Protein AF-A0A5D2HXP6-F1 (afdb_monomer_lite)

Organism: Gossypium tomentosum (NCBI:txid34277)

pLDDT: mean 70.9, std 15.51, range [35.06, 96.38]

InterPro domains:
  IPR007265 Conserved oligomeric Golgi complex, subunit 3 [PTHR13302] (1-76)
  IPR048685 Conserved oligomeric Golgi complex subunit 3, C-terminal [PF20671] (2-78)

Secondary structure (DSSP, 8-state):
-HHHHIIIIIITTTTTTGGGTTTTHHHHHHHHHHHHHHHHHHHHHHIIIIIIT----HHHH-HHHHHHHHHHHHHHHHHHHHHHHHHHHHHHHHHHHHHHHHHHHHHHHHHHHHHHHHHTTTTTTS-------GGG-GGG-HHHHHHHHHHHTT-

Radius of gyration: 33.85 Å; chains: 1; bounding box: 87×41×80 Å

Foldseek 3Di:
DLVVCCCVVPNPPCVVPVPVCVVCVVVVVVVSVVVVVVVVVVVVCCCVPVPVPDDDDPVNVPVVVVVVVVVVVVVVVVVVVVVVVVVVVVVVCVVVVVVVVVVVVVVVVVVVVVVVVVVVVVPPPDDPPVVDDPCPDPCPDVVNVVVVVVVVVVD

Sequence (155 aa):
MVDILKVEVLGEQLSRKSESFAGLRPSLERILADIHERLTFRARTYIRDEIANYIPINEDLDYPEKLEHSADVVSETTELEKSLKATFEEFIMAVTKQVVDLMLSFVTKITVVKVALSFGTQNKKRDSVIAKALKEQTFATPEALAELVQKVSHF

Structure (mmCIF, N/CA/C/O backbone):
data_AF-A0A5D2HXP6-F1
#
_entry.id   AF-A0A5D2HXP6-F1
#
loop_
_atom_site.group_PDB
_atom_site.id
_atom_site.type_symbol
_atom_site.label_atom_id
_atom_site.label_alt_id
_atom_site.label_comp_id
_atom_site.label_asym_id
_atom_site.label_entity_id
_atom_site.label_seq_id
_atom_site.pdbx_PDB_ins_code
_atom_site.Cartn_x
_atom_site.Cartn_y
_atom_site.Cartn_z
_atom_site.occupancy
_atom_site.B_iso_or_equiv
_atom_site.auth_seq_id
_atom_site.auth_comp_id
_atom_site.auth_asym_id
_atom_site.auth_atom_id
_atom_site.pdbx_PDB_model_num
ATOM 1 N N . MET A 1 1 ? 9.430 -10.632 6.131 1.00 47.34 1 MET A N 1
ATOM 2 C CA . MET A 1 1 ? 8.843 -9.278 5.958 1.00 47.34 1 MET A CA 1
ATOM 3 C C . MET A 1 1 ? 7.363 -9.246 6.344 1.00 47.34 1 MET A C 1
ATOM 5 O O . MET A 1 1 ? 6.968 -8.388 7.116 1.00 47.34 1 MET A O 1
ATOM 9 N N . VAL A 1 2 ? 6.559 -10.215 5.896 1.00 48.88 2 VAL A N 1
ATOM 10 C CA . VAL A 1 2 ? 5.145 -10.386 6.302 1.00 48.88 2 VAL A CA 1
ATOM 11 C C . VAL A 1 2 ? 5.009 -10.690 7.796 1.00 48.88 2 VAL A C 1
ATOM 13 O O . VAL A 1 2 ? 4.121 -10.155 8.452 1.00 48.88 2 VAL A O 1
ATOM 16 N N . ASP A 1 3 ? 5.935 -11.474 8.351 1.00 51.75 3 ASP A N 1
ATOM 17 C CA . ASP A 1 3 ? 5.966 -11.769 9.787 1.00 51.75 3 ASP A CA 1
ATOM 18 C C . ASP A 1 3 ? 6.269 -10.535 10.639 1.00 51.75 3 ASP A C 1
ATOM 20 O O . ASP A 1 3 ? 5.755 -10.426 11.743 1.00 51.75 3 ASP A O 1
ATOM 24 N N . ILE A 1 4 ? 7.027 -9.571 10.108 1.00 63.97 4 ILE A N 1
ATOM 25 C CA . ILE A 1 4 ? 7.379 -8.331 10.815 1.00 63.97 4 ILE A CA 1
ATOM 26 C C . ILE A 1 4 ? 6.138 -7.446 10.942 1.00 63.97 4 ILE A C 1
ATOM 28 O O . ILE A 1 4 ? 5.755 -7.088 12.047 1.00 63.97 4 ILE A O 1
ATOM 32 N N . LEU A 1 5 ? 5.416 -7.221 9.837 1.00 55.34 5 LEU A N 1
ATOM 33 C CA . LEU A 1 5 ? 4.138 -6.501 9.861 1.00 55.34 5 LEU A CA 1
ATOM 34 C C . LEU A 1 5 ? 3.101 -7.200 10.750 1.00 55.34 5 LEU A C 1
ATOM 36 O O . LEU A 1 5 ? 2.353 -6.541 11.461 1.00 55.34 5 LEU A O 1
ATOM 40 N N . LYS A 1 6 ? 3.055 -8.535 10.754 1.00 58.31 6 LYS A N 1
ATOM 41 C CA . LYS A 1 6 ? 2.126 -9.295 11.601 1.00 58.31 6 LYS A CA 1
ATOM 42 C C . LYS A 1 6 ? 2.489 -9.194 13.090 1.00 58.31 6 LYS A C 1
ATOM 44 O O . LYS A 1 6 ? 1.595 -9.075 13.920 1.00 58.31 6 LYS A O 1
ATOM 49 N N . VAL A 1 7 ? 3.774 -9.214 13.434 1.00 60.81 7 VAL A N 1
ATOM 50 C CA . VAL A 1 7 ? 4.253 -9.097 14.821 1.00 60.81 7 VAL A CA 1
ATOM 51 C C . VAL A 1 7 ? 4.120 -7.660 15.340 1.00 60.81 7 VAL A C 1
ATOM 53 O O . VAL A 1 7 ? 3.571 -7.467 16.423 1.00 60.81 7 VAL A O 1
ATOM 56 N N . GLU A 1 8 ? 4.507 -6.653 14.557 1.00 61.31 8 GLU A N 1
ATOM 57 C CA . GLU A 1 8 ? 4.467 -5.242 14.971 1.00 61.31 8 GLU A CA 1
ATOM 58 C C . GLU A 1 8 ? 3.050 -4.649 14.936 1.00 61.31 8 GLU A C 1
ATOM 60 O O . GLU A 1 8 ? 2.635 -3.977 15.880 1.00 61.31 8 GLU A O 1
ATOM 65 N N . VAL A 1 9 ? 2.261 -4.921 13.887 1.00 54.66 9 VAL A N 1
ATOM 66 C CA . VAL A 1 9 ? 0.917 -4.328 13.730 1.00 54.66 9 VAL A CA 1
ATOM 67 C C . VAL A 1 9 ? -0.146 -5.098 14.519 1.00 54.66 9 VAL A C 1
ATOM 69 O O . VAL A 1 9 ? -1.055 -4.483 15.079 1.00 54.66 9 VAL A O 1
ATOM 72 N N . LEU A 1 10 ? -0.058 -6.435 14.587 1.00 57.91 10 LEU A N 1
ATOM 73 C CA . LEU A 1 10 ? -1.082 -7.270 15.241 1.00 57.91 10 LEU A CA 1
ATOM 74 C C . LEU A 1 10 ? -0.646 -7.868 16.589 1.00 57.91 10 LEU A C 1
ATOM 76 O O . LEU A 1 10 ? -1.514 -8.213 17.389 1.00 57.91 10 LEU A O 1
ATOM 80 N N . GLY A 1 11 ? 0.653 -8.006 16.865 1.00 57.00 11 GLY A N 1
ATOM 81 C CA . GLY A 1 11 ? 1.149 -8.676 18.071 1.00 57.00 11 GLY A CA 1
ATOM 82 C C . GLY A 1 11 ? 1.235 -7.765 19.296 1.00 57.00 11 GLY A C 1
ATOM 83 O O . GLY A 1 11 ? 0.651 -8.066 20.337 1.00 57.00 11 GLY A O 1
ATOM 84 N N . GLU A 1 12 ? 1.937 -6.638 19.188 1.00 58.47 12 GLU A N 1
ATOM 85 C CA . GLU A 1 12 ? 2.344 -5.863 20.373 1.00 58.47 12 GLU A CA 1
ATOM 86 C C . GLU A 1 12 ? 1.278 -4.894 20.906 1.00 58.47 12 GLU A C 1
ATOM 88 O O . GLU A 1 12 ? 1.101 -4.766 22.119 1.00 58.47 12 GLU A O 1
ATOM 93 N N . GLN A 1 13 ? 0.503 -4.253 20.026 1.00 48.59 13 GLN A N 1
ATOM 94 C CA . GLN A 1 13 ? -0.488 -3.240 20.429 1.00 48.59 13 GLN A CA 1
ATOM 95 C C . GLN A 1 13 ? -1.880 -3.826 20.711 1.00 48.59 13 GLN A C 1
ATOM 97 O O . GLN A 1 13 ? -2.636 -3.315 21.543 1.00 48.59 13 GLN A O 1
ATOM 102 N N . LEU A 1 14 ? -2.223 -4.928 20.041 1.00 50.62 14 LEU A N 1
ATOM 103 C CA . LEU A 1 14 ? -3.543 -5.557 20.117 1.00 50.62 14 LEU A CA 1
ATOM 104 C C . LEU A 1 14 ? -3.680 -6.517 21.300 1.00 50.62 14 LEU A C 1
ATOM 106 O O . LEU A 1 14 ? -4.772 -6.629 21.852 1.00 50.62 14 LEU A O 1
ATOM 110 N N . SER A 1 15 ? -2.593 -7.152 21.752 1.00 51.41 15 SER A N 1
ATOM 111 C CA . SER A 1 15 ? -2.644 -8.104 22.872 1.00 51.41 15 SER A CA 1
ATOM 112 C C . SER A 1 15 ? -3.071 -7.437 24.192 1.00 51.41 15 SER A C 1
ATOM 114 O O . SER A 1 15 ? -3.831 -8.012 24.968 1.00 51.41 15 SER A O 1
ATOM 116 N N . ARG A 1 16 ? -2.693 -6.165 24.409 1.00 52.66 16 ARG A N 1
ATOM 117 C CA . ARG A 1 16 ? -3.052 -5.396 25.618 1.00 52.66 16 ARG A CA 1
ATOM 118 C C . ARG A 1 16 ? -4.482 -4.814 25.589 1.00 52.66 16 ARG A C 1
ATOM 120 O O . ARG A 1 16 ? -4.958 -4.350 26.621 1.00 52.66 16 ARG A O 1
ATOM 127 N N . LYS A 1 17 ? -5.177 -4.809 24.438 1.00 53.88 17 LYS A N 1
ATOM 128 C CA . LYS A 1 17 ? -6.451 -4.070 24.230 1.00 53.88 17 LYS A CA 1
ATOM 129 C C . LYS A 1 17 ? -7.544 -4.878 23.496 1.00 53.88 17 LYS A C 1
ATOM 131 O O . LYS A 1 17 ? -8.548 -4.315 23.056 1.00 53.88 17 LYS A O 1
ATOM 136 N N . SER A 1 18 ? -7.335 -6.191 23.371 1.00 51.12 18 SER A N 1
ATOM 137 C CA . SER A 1 18 ? -7.991 -7.131 22.445 1.00 51.12 18 SER A CA 1
ATOM 138 C C . SER A 1 18 ? -9.505 -7.304 22.616 1.00 51.12 18 SER A C 1
ATOM 140 O O . SER A 1 18 ? -10.202 -7.494 21.619 1.00 51.12 18 SER A O 1
ATOM 142 N N . GLU A 1 19 ? -10.050 -7.191 23.828 1.00 56.19 19 GLU A N 1
ATOM 14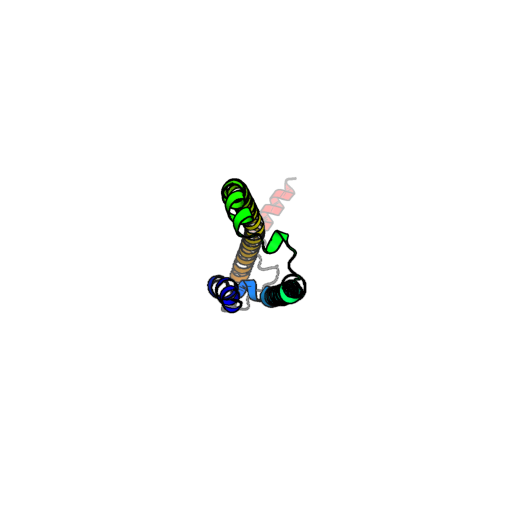3 C CA . GLU A 1 19 ? -11.480 -7.453 24.066 1.00 56.19 19 GLU A CA 1
ATOM 144 C C . GLU A 1 19 ? -12.408 -6.430 23.387 1.00 56.19 19 GLU A C 1
ATOM 146 O O . GLU A 1 19 ? -13.494 -6.786 22.938 1.00 56.19 19 GLU A O 1
ATOM 151 N N . SER A 1 20 ? -11.976 -5.171 23.246 1.00 57.81 20 SER A N 1
ATOM 152 C CA . SER A 1 20 ? -12.789 -4.110 22.625 1.00 57.81 20 SER A CA 1
ATOM 153 C C . SER A 1 20 ? -12.696 -4.080 21.093 1.00 57.81 20 SER A C 1
ATOM 155 O O . SER A 1 20 ? -13.509 -3.416 20.452 1.00 57.81 20 SER A O 1
ATOM 157 N N . PHE A 1 21 ? -11.716 -4.780 20.508 1.00 57.22 21 PHE A N 1
ATOM 158 C CA . PHE A 1 21 ? -11.406 -4.767 19.071 1.00 57.22 21 PHE A CA 1
ATOM 159 C C . PHE A 1 21 ? -11.628 -6.105 18.362 1.00 57.22 21 PHE A C 1
ATOM 161 O O . PHE A 1 21 ? -11.467 -6.185 17.143 1.00 57.22 21 PHE A O 1
ATOM 168 N N . ALA A 1 22 ? -12.063 -7.136 19.090 1.00 63.50 22 ALA A N 1
ATOM 169 C CA . ALA A 1 22 ? -12.334 -8.462 18.542 1.00 63.50 22 ALA A CA 1
ATOM 170 C C . ALA A 1 22 ? -13.264 -8.431 17.311 1.00 63.50 22 ALA A C 1
ATOM 172 O O . ALA A 1 22 ? -13.058 -9.197 16.374 1.00 63.50 22 ALA A O 1
ATOM 173 N N . GLY A 1 23 ? -14.227 -7.501 17.267 1.00 71.88 23 GLY A N 1
ATOM 174 C CA . GLY A 1 23 ? -15.152 -7.344 16.138 1.00 71.88 23 GLY A CA 1
ATOM 175 C C . GLY A 1 23 ? -14.538 -6.761 14.856 1.00 71.88 23 GLY A C 1
ATOM 176 O O . GLY A 1 23 ? -15.049 -7.031 13.775 1.00 71.88 23 GLY A O 1
ATOM 177 N N . LEU A 1 24 ? -13.438 -5.999 14.940 1.00 72.00 24 LEU A N 1
ATOM 178 C CA . LEU A 1 24 ? -12.766 -5.414 13.763 1.00 72.00 24 LEU A CA 1
ATOM 179 C C . LEU A 1 24 ? -11.661 -6.307 13.195 1.00 72.00 24 LEU A C 1
ATOM 181 O O . LEU A 1 24 ? -11.199 -6.087 12.075 1.00 72.00 24 LEU A O 1
ATOM 185 N N . ARG A 1 25 ? -11.251 -7.328 13.949 1.00 71.81 25 ARG A N 1
ATOM 186 C CA . ARG A 1 25 ? -10.187 -8.257 13.569 1.00 71.81 25 ARG A CA 1
ATOM 187 C C . ARG A 1 25 ? -10.409 -8.919 12.197 1.00 71.81 25 ARG A C 1
ATOM 189 O O . ARG A 1 25 ? -9.477 -8.869 11.398 1.00 71.81 25 ARG A O 1
ATOM 196 N N . PRO A 1 26 ? -11.613 -9.415 11.841 1.00 78.56 26 PRO A N 1
ATOM 197 C CA . PRO A 1 26 ? -11.848 -9.996 10.515 1.00 78.56 26 PRO A CA 1
ATOM 198 C C . PRO A 1 26 ? -11.710 -8.978 9.373 1.00 78.56 26 PRO A C 1
ATOM 200 O O . PRO A 1 26 ? -11.319 -9.329 8.260 1.00 78.56 26 PRO A O 1
ATOM 203 N N . SER A 1 27 ? -12.029 -7.707 9.631 1.00 76.06 27 SER A N 1
ATOM 204 C CA . SER A 1 27 ? -11.880 -6.629 8.648 1.00 76.06 27 SER A CA 1
ATOM 205 C C . SER A 1 27 ? -10.411 -6.266 8.441 1.00 76.06 27 SER A C 1
ATOM 207 O O . SER A 1 27 ? -9.975 -6.136 7.302 1.00 76.06 27 SER A O 1
ATOM 209 N N . LEU A 1 28 ? -9.634 -6.163 9.524 1.00 74.38 28 LEU A N 1
ATOM 210 C CA . LEU A 1 28 ? -8.193 -5.900 9.456 1.00 74.38 28 LEU A CA 1
ATOM 211 C C . LEU A 1 28 ? -7.432 -7.043 8.777 1.00 74.38 28 LEU A C 1
ATOM 213 O O . LEU A 1 28 ? -6.571 -6.785 7.943 1.00 74.38 28 LEU A O 1
ATOM 217 N N . GLU A 1 29 ? -7.773 -8.296 9.079 1.00 79.12 29 GLU A N 1
ATOM 218 C CA . GLU A 1 29 ? -7.172 -9.468 8.430 1.00 79.12 29 GLU A CA 1
ATOM 219 C C . GLU A 1 29 ? -7.484 -9.502 6.925 1.00 79.12 29 GLU A C 1
ATOM 221 O O . GLU A 1 29 ? -6.595 -9.784 6.122 1.00 79.12 29 GLU A O 1
ATOM 226 N N . ARG 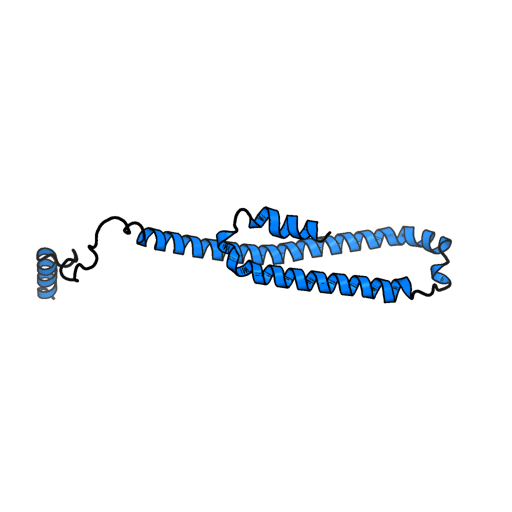A 1 30 ? -8.708 -9.127 6.523 1.00 79.38 30 ARG A N 1
ATOM 227 C CA . ARG A 1 30 ? -9.084 -8.991 5.106 1.00 79.38 30 ARG A CA 1
ATOM 228 C C . ARG A 1 30 ? -8.298 -7.880 4.403 1.00 79.38 30 ARG A C 1
ATOM 230 O O . ARG A 1 30 ? -7.817 -8.099 3.297 1.00 79.38 30 ARG A O 1
ATOM 237 N N . ILE A 1 31 ? -8.148 -6.714 5.034 1.00 84.81 31 ILE A N 1
ATOM 238 C CA . ILE A 1 31 ? -7.360 -5.600 4.478 1.00 84.81 31 ILE A CA 1
ATOM 239 C C . ILE A 1 31 ? -5.886 -5.998 4.351 1.00 84.81 31 ILE A C 1
ATOM 241 O O . ILE A 1 31 ? -5.253 -5.726 3.335 1.00 84.81 31 ILE A O 1
ATOM 245 N N . LEU A 1 32 ? -5.337 -6.678 5.360 1.00 77.69 32 LEU A N 1
ATOM 246 C CA . LEU A 1 32 ? -3.957 -7.152 5.333 1.00 77.69 32 LEU A CA 1
ATOM 247 C C . LEU A 1 32 ? -3.726 -8.155 4.194 1.00 77.69 32 LEU A C 1
ATOM 249 O O . LEU A 1 32 ? -2.695 -8.086 3.525 1.00 77.69 32 LEU A O 1
ATOM 253 N N . ALA A 1 33 ? -4.680 -9.058 3.958 1.00 80.38 33 ALA A N 1
ATOM 254 C CA . ALA A 1 33 ? -4.623 -10.004 2.849 1.00 80.38 33 ALA A CA 1
ATOM 255 C C . ALA A 1 33 ? -4.650 -9.294 1.483 1.00 80.38 33 ALA A C 1
ATOM 257 O O . ALA A 1 33 ? -3.812 -9.596 0.635 1.00 80.38 33 ALA A O 1
ATOM 258 N N . ASP A 1 34 ? -5.533 -8.307 1.304 1.00 92.56 34 ASP A N 1
ATOM 259 C CA . ASP A 1 34 ? -5.619 -7.504 0.074 1.00 92.56 34 ASP A CA 1
ATOM 260 C C . ASP A 1 34 ? -4.309 -6.751 -0.215 1.00 92.56 34 ASP A C 1
ATOM 262 O O . ASP A 1 34 ? -3.754 -6.829 -1.313 1.00 92.56 34 ASP A O 1
ATOM 266 N N . ILE A 1 35 ? -3.745 -6.088 0.800 1.00 89.75 35 ILE A N 1
ATOM 267 C CA . ILE A 1 35 ? -2.465 -5.377 0.673 1.00 89.75 35 ILE A CA 1
ATOM 268 C C . ILE A 1 35 ? -1.345 -6.346 0.287 1.00 89.75 35 ILE A C 1
ATOM 270 O O . ILE A 1 35 ? -0.526 -6.026 -0.578 1.00 89.75 35 ILE A O 1
ATOM 274 N N . HIS A 1 36 ? -1.308 -7.523 0.911 1.00 86.06 36 HIS A N 1
ATOM 275 C CA . HIS A 1 36 ? -0.299 -8.536 0.628 1.00 86.06 36 HIS A CA 1
ATOM 276 C C . HIS A 1 36 ? -0.376 -9.011 -0.822 1.00 86.06 36 HIS A C 1
ATOM 278 O O . HIS A 1 36 ? 0.643 -9.042 -1.519 1.00 86.06 36 HIS A O 1
ATOM 284 N N . GLU A 1 37 ? -1.571 -9.377 -1.281 1.00 87.69 37 GLU A N 1
ATOM 285 C CA . GLU A 1 37 ? -1.791 -9.822 -2.652 1.00 87.69 37 GLU A CA 1
ATOM 286 C C . GLU A 1 37 ? -1.396 -8.724 -3.644 1.00 87.69 37 GLU A C 1
ATOM 288 O O . GLU A 1 37 ? -0.632 -8.977 -4.579 1.00 87.69 37 GLU A O 1
ATOM 293 N N . ARG A 1 38 ? -1.801 -7.476 -3.382 1.00 94.06 38 ARG A N 1
ATOM 294 C CA . ARG A 1 38 ? -1.508 -6.343 -4.263 1.00 94.06 38 ARG A CA 1
ATOM 295 C C . ARG A 1 38 ? -0.022 -6.005 -4.332 1.00 94.06 38 ARG A C 1
ATOM 297 O O . ARG A 1 38 ? 0.484 -5.743 -5.422 1.00 94.06 38 ARG A O 1
ATOM 304 N N . LEU A 1 39 ? 0.689 -6.014 -3.205 1.00 90.81 39 LEU A N 1
ATOM 305 C CA . LEU A 1 39 ? 2.141 -5.801 -3.182 1.00 90.81 39 LEU A CA 1
ATOM 306 C C . LEU A 1 39 ? 2.872 -6.918 -3.919 1.00 90.81 39 LEU A C 1
ATOM 308 O O . LEU A 1 39 ? 3.757 -6.651 -4.728 1.00 90.81 39 LEU A O 1
ATOM 312 N N . THR A 1 40 ? 2.457 -8.161 -3.686 1.00 91.62 40 THR A N 1
ATOM 313 C CA . THR A 1 40 ? 3.048 -9.332 -4.334 1.00 91.62 40 THR A CA 1
ATOM 314 C C . THR A 1 40 ? 2.838 -9.287 -5.845 1.00 91.62 40 THR A C 1
ATOM 316 O O . THR A 1 40 ? 3.770 -9.537 -6.608 1.00 91.62 40 THR A O 1
ATOM 319 N N . PHE A 1 41 ? 1.632 -8.933 -6.291 1.00 96.38 41 PHE A N 1
ATOM 320 C CA . PHE A 1 41 ? 1.323 -8.767 -7.704 1.00 96.38 41 PHE A CA 1
ATOM 321 C C . PHE A 1 41 ? 2.159 -7.653 -8.337 1.00 96.38 41 PHE A C 1
ATOM 323 O O . PHE A 1 41 ? 2.791 -7.877 -9.369 1.00 96.38 41 PHE A O 1
ATOM 330 N N . ARG A 1 42 ? 2.217 -6.473 -7.704 1.00 95.81 42 ARG A N 1
ATOM 331 C CA . ARG A 1 42 ? 2.997 -5.336 -8.213 1.00 95.81 42 ARG A CA 1
ATOM 332 C C . ARG A 1 42 ? 4.484 -5.658 -8.307 1.00 95.81 42 ARG A C 1
ATOM 334 O O . ARG A 1 42 ? 5.077 -5.385 -9.341 1.00 95.81 42 ARG A O 1
ATOM 341 N N . ALA A 1 43 ? 5.062 -6.293 -7.288 1.00 92.31 43 ALA A N 1
ATOM 342 C CA . ALA A 1 43 ? 6.467 -6.691 -7.305 1.00 92.31 43 ALA A CA 1
ATOM 343 C C . ALA A 1 43 ? 6.761 -7.679 -8.443 1.00 92.31 43 ALA A C 1
ATOM 345 O O . ALA A 1 43 ? 7.700 -7.484 -9.208 1.00 92.31 43 ALA A O 1
ATOM 346 N N . ARG A 1 44 ? 5.926 -8.716 -8.602 1.00 93.44 44 ARG A N 1
ATOM 347 C CA . ARG A 1 44 ? 6.083 -9.705 -9.682 1.00 93.44 44 ARG A CA 1
ATOM 348 C C . ARG A 1 44 ? 5.938 -9.085 -11.069 1.00 93.44 44 ARG A C 1
ATOM 350 O O . ARG A 1 44 ? 6.654 -9.486 -11.979 1.00 93.44 44 ARG A O 1
ATOM 357 N N . THR A 1 45 ? 5.014 -8.142 -11.216 1.00 94.75 45 THR A N 1
ATOM 358 C CA . THR A 1 45 ? 4.764 -7.438 -12.479 1.00 94.75 45 THR A CA 1
ATOM 359 C C . THR A 1 45 ? 5.939 -6.533 -12.823 1.00 94.75 45 THR A C 1
ATOM 361 O O . THR A 1 45 ? 6.505 -6.678 -13.893 1.00 94.75 45 THR A O 1
ATOM 364 N N . TYR A 1 46 ? 6.397 -5.709 -11.878 1.00 94.50 46 TYR A N 1
ATOM 365 C CA . TYR A 1 46 ? 7.561 -4.843 -12.072 1.00 94.50 46 TYR A CA 1
ATOM 366 C C . TYR A 1 46 ? 8.819 -5.639 -12.437 1.00 94.50 46 TYR A C 1
ATOM 368 O O . TYR A 1 46 ? 9.506 -5.309 -13.393 1.00 94.50 46 TYR A O 1
ATOM 376 N N . ILE A 1 47 ? 9.095 -6.742 -11.728 1.00 93.50 47 ILE A N 1
ATOM 377 C CA . ILE A 1 47 ? 10.241 -7.603 -12.056 1.00 93.50 47 ILE A CA 1
ATOM 378 C C . ILE A 1 47 ? 10.125 -8.153 -13.477 1.00 93.50 47 ILE A C 1
ATOM 380 O O . ILE A 1 47 ? 11.124 -8.216 -14.183 1.00 93.50 47 ILE A O 1
ATOM 384 N N . ARG A 1 48 ? 8.936 -8.580 -13.903 1.00 93.69 48 ARG A N 1
ATOM 385 C CA . ARG A 1 48 ? 8.751 -9.098 -15.258 1.00 93.69 48 ARG A CA 1
ATOM 386 C C . ARG A 1 48 ? 8.957 -7.996 -16.292 1.00 93.69 48 ARG A C 1
ATOM 388 O O . ARG A 1 48 ? 9.775 -8.157 -17.187 1.00 93.69 48 ARG A O 1
ATOM 395 N N . ASP A 1 49 ? 8.218 -6.909 -16.148 1.00 93.31 49 ASP A N 1
ATOM 396 C CA . ASP A 1 49 ? 8.050 -5.925 -17.209 1.00 93.31 49 ASP A CA 1
ATOM 397 C C . ASP A 1 49 ? 9.272 -5.002 -17.308 1.00 93.31 49 ASP A C 1
ATOM 399 O O . ASP A 1 49 ? 9.753 -4.743 -18.407 1.00 93.31 49 ASP A O 1
ATOM 403 N N . GLU A 1 50 ? 9.831 -4.591 -16.168 1.00 92.50 50 GLU A N 1
ATOM 404 C CA . GLU A 1 50 ? 10.902 -3.588 -16.111 1.00 92.50 50 GLU A CA 1
ATOM 405 C C . GLU A 1 50 ? 12.300 -4.199 -15.976 1.00 92.50 50 GLU A C 1
ATOM 407 O O . GLU A 1 50 ? 13.276 -3.550 -16.332 1.00 92.50 50 GLU A O 1
ATOM 412 N N . ILE A 1 51 ? 12.427 -5.427 -15.451 1.00 91.56 51 ILE A N 1
ATOM 413 C CA . ILE A 1 51 ? 13.740 -6.050 -15.197 1.00 91.56 51 ILE A CA 1
ATOM 414 C C . ILE A 1 51 ? 13.997 -7.219 -16.150 1.00 91.56 51 ILE A C 1
ATOM 416 O O . ILE A 1 51 ? 14.960 -7.203 -16.908 1.00 91.56 51 ILE A O 1
ATOM 420 N N . ALA A 1 52 ? 13.157 -8.255 -16.120 1.00 90.06 52 ALA A N 1
ATOM 421 C CA . ALA A 1 52 ? 13.390 -9.485 -16.879 1.00 90.06 52 ALA A CA 1
ATOM 422 C C . ALA A 1 52 ? 13.280 -9.273 -18.396 1.00 90.06 52 ALA A C 1
ATOM 424 O O . ALA A 1 52 ? 13.954 -9.958 -19.163 1.00 90.06 52 ALA A O 1
ATOM 425 N N . ASN A 1 53 ? 12.443 -8.324 -18.814 1.00 87.25 53 ASN A N 1
ATOM 426 C CA . ASN A 1 53 ? 12.223 -7.966 -20.211 1.00 87.25 53 ASN A CA 1
ATOM 427 C C . ASN A 1 53 ? 13.027 -6.735 -20.661 1.00 87.25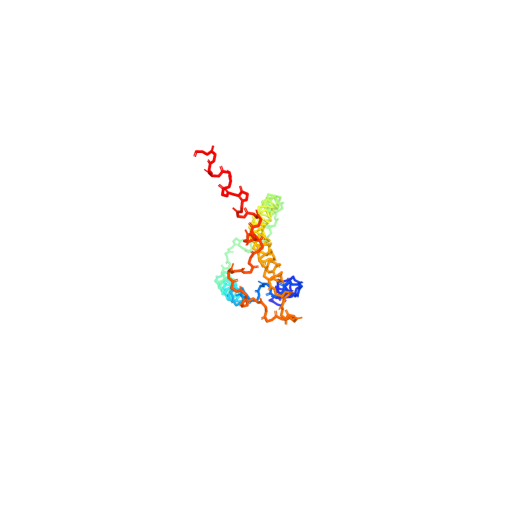 53 ASN A C 1
ATOM 429 O O . ASN A 1 53 ? 12.835 -6.263 -21.782 1.00 87.25 53 ASN A O 1
ATOM 433 N N . TYR A 1 54 ? 13.927 -6.229 -19.818 1.00 89.31 54 TYR A N 1
ATOM 434 C CA . TYR A 1 54 ? 14.730 -5.061 -20.140 1.00 89.31 54 TYR A CA 1
ATOM 435 C C . TYR A 1 54 ? 15.749 -5.355 -21.246 1.00 89.31 54 TYR A C 1
ATOM 437 O O . TYR A 1 54 ? 16.539 -6.296 -21.142 1.00 89.31 54 TYR A O 1
ATOM 445 N N . ILE A 1 55 ? 15.759 -4.526 -22.291 1.00 88.75 55 ILE A N 1
ATOM 446 C CA . ILE A 1 55 ? 16.779 -4.544 -23.345 1.00 88.75 55 ILE A CA 1
ATOM 447 C C . ILE A 1 55 ? 17.582 -3.245 -23.208 1.00 88.75 55 ILE A C 1
ATOM 449 O O . ILE A 1 55 ? 17.034 -2.188 -23.522 1.00 88.75 55 ILE A O 1
ATOM 453 N N . PRO A 1 56 ? 18.844 -3.302 -22.745 1.00 86.94 56 PRO A N 1
ATOM 454 C CA . PRO A 1 56 ? 19.648 -2.104 -22.534 1.00 86.94 56 PRO A CA 1
ATOM 455 C C . PRO A 1 56 ? 19.868 -1.329 -23.832 1.00 86.94 56 PRO A C 1
ATOM 457 O O . PRO A 1 56 ? 20.212 -1.920 -24.861 1.00 86.94 56 PRO A O 1
ATOM 460 N N . ILE A 1 57 ? 19.709 -0.009 -23.767 1.00 86.19 57 ILE A N 1
ATOM 461 C CA . ILE A 1 57 ? 20.100 0.913 -24.837 1.00 86.19 57 ILE A CA 1
ATOM 462 C C . ILE A 1 57 ? 21.547 1.373 -24.636 1.00 86.19 57 ILE A C 1
ATOM 464 O O . ILE A 1 57 ? 22.126 1.189 -23.567 1.00 86.19 57 ILE A O 1
ATOM 468 N N . ASN A 1 58 ? 22.164 1.946 -25.674 1.00 80.62 58 ASN A N 1
ATOM 469 C CA . ASN A 1 58 ? 23.574 2.346 -25.614 1.00 80.62 58 ASN A CA 1
ATOM 470 C C . ASN A 1 58 ? 23.843 3.343 -24.481 1.00 80.62 58 ASN A C 1
ATOM 472 O O . ASN A 1 58 ? 24.865 3.209 -23.813 1.00 80.62 58 ASN A O 1
ATOM 476 N N . GLU A 1 59 ? 22.909 4.261 -24.202 1.00 80.19 59 GLU A N 1
ATOM 477 C CA . GLU A 1 59 ? 23.026 5.140 -23.042 1.00 80.19 59 GLU A CA 1
ATOM 478 C C . GLU A 1 59 ? 23.118 4.358 -21.725 1.00 80.19 59 GLU A C 1
ATOM 480 O O . GLU A 1 59 ? 23.867 4.770 -20.856 1.00 80.19 59 GLU A O 1
ATOM 485 N N . ASP A 1 60 ? 22.426 3.228 -21.535 1.00 82.12 60 ASP A N 1
ATOM 486 C CA . ASP A 1 60 ? 22.465 2.456 -20.275 1.00 82.12 60 ASP A CA 1
ATOM 487 C C . ASP A 1 60 ? 23.816 1.812 -19.986 1.00 82.12 60 ASP A C 1
ATOM 489 O O . ASP A 1 60 ? 24.156 1.571 -18.826 1.00 82.12 60 ASP A O 1
ATOM 493 N N . LEU A 1 61 ? 24.568 1.527 -21.046 1.00 78.94 61 LEU A N 1
ATOM 494 C CA . LEU A 1 61 ? 25.888 0.912 -20.979 1.00 78.94 61 LEU A CA 1
ATOM 495 C C . LEU A 1 61 ? 26.993 1.950 -20.755 1.00 78.94 61 LEU A C 1
ATOM 497 O O . LEU A 1 61 ? 28.097 1.577 -20.354 1.00 78.94 61 LEU A O 1
ATOM 501 N N . ASP A 1 62 ? 26.694 3.236 -20.957 1.00 82.50 62 ASP A N 1
ATOM 502 C CA . ASP A 1 62 ? 27.634 4.338 -20.767 1.00 82.50 62 ASP A CA 1
ATOM 503 C C . ASP A 1 62 ? 27.733 4.768 -19.295 1.00 82.50 62 ASP A C 1
ATOM 505 O O . ASP A 1 62 ? 27.401 5.875 -18.867 1.00 82.50 62 ASP A O 1
ATOM 509 N N . TYR A 1 63 ? 28.164 3.815 -18.472 1.00 74.62 63 TYR A N 1
ATOM 510 C CA . TYR A 1 63 ? 28.396 4.018 -17.049 1.00 74.62 63 TYR A CA 1
ATOM 511 C C . TYR A 1 63 ? 29.481 5.055 -16.693 1.00 74.62 63 TYR A C 1
ATOM 513 O O . TYR A 1 63 ? 29.314 5.698 -15.653 1.00 74.62 63 TYR A O 1
ATOM 521 N N . PRO A 1 64 ? 30.579 5.248 -17.463 1.00 79.94 64 PRO A N 1
ATOM 522 C CA . PRO A 1 64 ? 31.579 6.251 -17.098 1.00 79.94 64 PRO A CA 1
ATOM 523 C C . PRO A 1 64 ? 31.035 7.685 -17.176 1.00 79.94 64 PRO A C 1
ATOM 525 O O . PRO A 1 64 ? 31.254 8.444 -16.235 1.00 79.94 64 PRO A O 1
ATOM 528 N N . GLU A 1 65 ? 30.263 8.042 -18.205 1.00 76.44 65 GLU A N 1
ATOM 529 C CA . GLU A 1 65 ? 29.666 9.383 -18.317 1.00 76.44 65 GLU A CA 1
ATOM 530 C C . GLU A 1 65 ? 28.498 9.578 -17.325 1.00 76.44 65 GLU A C 1
ATOM 532 O O . GLU A 1 65 ? 28.390 10.618 -16.666 1.00 76.44 65 GLU A O 1
ATOM 537 N N . LYS A 1 66 ? 27.667 8.541 -17.100 1.00 75.50 66 LYS A N 1
ATOM 538 C CA . LYS A 1 66 ? 26.607 8.570 -16.067 1.00 75.50 66 LYS A CA 1
ATOM 539 C C . LYS A 1 66 ? 27.147 8.868 -14.672 1.00 75.50 66 LYS A C 1
ATOM 541 O O . LYS A 1 66 ? 26.475 9.541 -13.889 1.00 75.50 66 LYS A O 1
ATOM 546 N N . LEU A 1 67 ? 28.328 8.348 -14.337 1.00 72.88 67 LEU A N 1
ATOM 547 C CA . LEU A 1 67 ? 28.906 8.512 -13.008 1.00 72.88 67 LEU A CA 1
ATOM 548 C C . LEU A 1 67 ? 29.327 9.966 -12.752 1.00 72.88 67 LEU A C 1
ATOM 550 O O . LEU A 1 67 ? 29.058 10.485 -11.669 1.00 72.88 67 LEU A O 1
ATOM 554 N N . GLU A 1 68 ? 29.904 10.641 -13.749 1.00 71.56 68 GLU A N 1
ATOM 555 C CA . GLU A 1 68 ? 30.323 12.045 -13.642 1.00 71.56 68 GLU A CA 1
ATOM 556 C C . GLU A 1 68 ? 29.129 13.003 -13.509 1.00 71.56 68 GLU A C 1
ATOM 558 O O . GLU A 1 68 ? 29.161 13.908 -12.676 1.00 71.56 68 GLU A O 1
ATOM 563 N N . HIS A 1 69 ? 28.032 12.761 -14.235 1.00 65.94 69 HIS A N 1
ATOM 564 C CA . HIS A 1 69 ? 26.810 13.567 -14.116 1.00 65.94 69 HIS A CA 1
ATOM 565 C C . HIS A 1 69 ? 25.980 13.253 -12.862 1.00 65.94 69 HIS A C 1
ATOM 567 O O . HIS A 1 69 ? 25.302 14.133 -12.330 1.00 65.94 69 HIS A O 1
ATOM 573 N N . SER A 1 70 ? 26.043 12.021 -12.345 1.00 60.19 70 SER A N 1
ATOM 574 C CA . SER A 1 70 ? 25.310 11.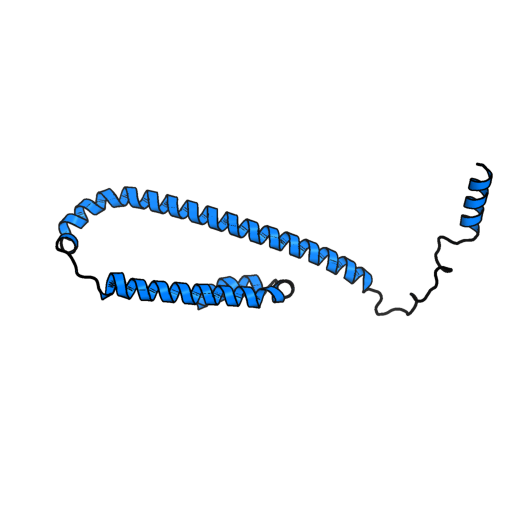645 -11.130 1.00 60.19 70 SER A CA 1
ATOM 575 C C . SER A 1 70 ? 25.786 12.399 -9.884 1.00 60.19 70 SER A C 1
ATOM 577 O O . SER A 1 70 ? 24.981 12.659 -8.996 1.00 60.19 70 SER A O 1
ATOM 579 N N . ALA A 1 71 ? 27.058 12.808 -9.822 1.00 61.47 71 ALA A N 1
ATOM 580 C CA . ALA A 1 71 ? 27.612 13.504 -8.662 1.00 61.47 71 ALA A CA 1
ATOM 581 C C . ALA A 1 71 ? 26.940 14.865 -8.389 1.00 61.47 71 ALA A C 1
ATOM 583 O O . ALA A 1 71 ? 26.796 15.242 -7.227 1.00 61.47 71 ALA A O 1
ATOM 584 N N . ASP A 1 72 ? 26.486 15.564 -9.435 1.00 60.69 72 ASP A N 1
ATOM 585 C CA . ASP A 1 72 ? 25.805 16.864 -9.322 1.00 60.69 72 ASP A CA 1
ATOM 586 C C . ASP A 1 72 ? 24.300 16.682 -9.009 1.00 60.69 72 ASP A C 1
ATOM 588 O O . ASP A 1 72 ? 23.745 17.317 -8.108 1.00 60.69 72 ASP A O 1
ATOM 592 N N . VAL A 1 73 ? 23.661 15.697 -9.659 1.00 60.56 73 VAL A N 1
ATOM 593 C CA . VAL A 1 73 ? 22.228 15.348 -9.512 1.00 60.56 73 VAL A CA 1
ATOM 594 C C . VAL A 1 73 ? 21.899 14.697 -8.157 1.00 60.56 73 VAL A C 1
ATOM 596 O O . VAL A 1 73 ? 20.773 14.799 -7.658 1.00 60.56 73 VAL A O 1
ATOM 599 N N . VAL A 1 74 ? 22.870 14.044 -7.508 1.00 60.84 74 VAL A N 1
ATOM 600 C CA . VAL A 1 74 ? 22.701 13.459 -6.163 1.00 60.84 74 VAL A CA 1
ATOM 601 C C . VAL A 1 74 ? 22.324 14.526 -5.126 1.00 60.84 74 VAL A C 1
ATOM 603 O O . VAL A 1 74 ? 21.560 14.239 -4.208 1.00 60.84 74 VAL A O 1
ATOM 606 N N . SER A 1 75 ? 22.781 15.773 -5.268 1.00 61.16 75 SER A N 1
ATOM 607 C CA . SER A 1 75 ? 22.424 16.833 -4.315 1.00 61.16 75 SER A CA 1
ATOM 608 C C . SER A 1 75 ? 20.926 17.178 -4.366 1.00 61.16 75 SER A C 1
ATOM 610 O O . SER A 1 75 ? 20.241 17.081 -3.346 1.00 61.16 75 SER A O 1
ATOM 612 N N . GLU A 1 76 ? 20.386 17.447 -5.556 1.00 65.81 76 GLU A N 1
ATOM 613 C CA . GLU A 1 76 ? 18.980 17.813 -5.778 1.00 65.81 76 GLU A CA 1
ATOM 614 C C . GLU A 1 76 ? 18.016 16.661 -5.457 1.00 65.81 76 GLU A C 1
ATOM 616 O O . GLU A 1 76 ? 16.978 16.848 -4.815 1.00 65.81 76 GLU A O 1
ATOM 621 N N . THR A 1 77 ? 18.376 15.436 -5.846 1.00 68.69 77 THR A N 1
ATOM 622 C CA . THR A 1 77 ? 17.557 14.246 -5.567 1.00 68.69 77 THR A CA 1
ATOM 623 C C . THR A 1 77 ? 17.471 13.951 -4.072 1.00 68.69 77 THR A C 1
ATOM 625 O O . THR A 1 77 ? 16.389 13.627 -3.583 1.00 68.69 77 THR A O 1
ATOM 628 N N . THR A 1 78 ? 18.546 14.165 -3.304 1.00 77.31 78 THR A N 1
ATOM 629 C CA . THR A 1 78 ? 18.497 13.974 -1.845 1.00 77.31 78 THR A CA 1
ATOM 630 C C . THR A 1 78 ? 17.607 14.994 -1.132 1.00 77.31 78 THR A C 1
ATOM 632 O O . THR A 1 78 ? 17.021 14.675 -0.095 1.00 77.31 78 THR A O 1
ATOM 635 N N . GLU A 1 79 ? 17.479 16.220 -1.647 1.00 80.81 79 GLU A N 1
ATOM 636 C CA . GLU A 1 79 ? 16.560 17.224 -1.096 1.00 80.81 79 GLU A CA 1
ATOM 637 C C . GLU A 1 79 ? 15.099 16.870 -1.387 1.00 80.81 79 GLU A C 1
ATOM 639 O O . GLU A 1 79 ? 14.258 16.918 -0.482 1.00 80.81 79 GLU A O 1
ATOM 644 N N . LEU A 1 80 ? 14.809 16.427 -2.614 1.00 82.00 80 LEU A N 1
ATOM 645 C CA . LEU A 1 80 ? 13.485 15.940 -3.000 1.00 82.00 80 LEU A CA 1
ATOM 646 C C . LEU A 1 80 ? 13.079 14.696 -2.202 1.00 82.00 80 LEU A C 1
ATOM 648 O O . LEU A 1 80 ? 11.949 14.623 -1.721 1.00 82.00 80 LEU A O 1
ATOM 652 N N . GLU A 1 81 ? 13.992 13.747 -1.987 1.00 79.44 81 GLU A N 1
ATOM 653 C CA . GLU A 1 81 ? 13.745 12.558 -1.164 1.00 79.44 81 GLU A CA 1
ATOM 654 C C . GLU A 1 81 ? 13.443 12.915 0.296 1.00 79.44 81 GLU A C 1
ATOM 656 O O . GLU A 1 81 ? 12.510 12.367 0.889 1.00 79.44 81 GLU A O 1
ATOM 661 N N . LYS A 1 82 ? 14.187 13.864 0.882 1.00 85.69 82 LYS A N 1
ATOM 662 C CA . LYS A 1 82 ? 13.923 14.363 2.243 1.00 85.69 82 LYS A CA 1
ATOM 663 C C . LYS A 1 82 ? 12.554 15.031 2.334 1.00 85.69 82 LYS A C 1
ATOM 665 O O . LYS A 1 82 ? 11.822 14.772 3.288 1.00 85.69 82 LYS A O 1
ATOM 670 N N . SER A 1 83 ? 12.209 15.864 1.351 1.00 87.38 83 SER A N 1
ATOM 671 C CA . SER A 1 83 ? 10.908 16.534 1.277 1.00 87.38 83 SER A CA 1
ATOM 672 C C . SER A 1 83 ? 9.771 15.519 1.164 1.00 87.38 83 SER A C 1
ATOM 674 O O . SER A 1 83 ? 8.851 15.528 1.981 1.00 87.38 83 SER A O 1
ATOM 676 N N . LEU A 1 84 ? 9.887 14.573 0.231 1.00 88.88 84 LEU A N 1
ATOM 677 C CA . LEU A 1 84 ? 8.910 13.511 0.019 1.00 88.88 84 LEU A CA 1
ATOM 678 C C . LEU A 1 84 ? 8.714 12.663 1.281 1.00 88.88 84 LEU A C 1
ATOM 680 O O . LEU A 1 84 ? 7.581 12.374 1.671 1.00 88.88 84 LEU A O 1
ATOM 684 N N . LYS A 1 85 ? 9.812 12.297 1.952 1.00 86.31 85 LYS A N 1
ATOM 685 C CA . LYS A 1 85 ? 9.774 11.560 3.218 1.00 86.31 85 LYS A CA 1
ATOM 686 C C . LYS A 1 85 ? 9.033 12.345 4.301 1.00 86.31 85 LYS A C 1
ATOM 688 O O . LYS A 1 85 ? 8.164 11.776 4.957 1.00 86.31 85 LYS A O 1
ATOM 693 N N . ALA A 1 86 ? 9.334 13.634 4.456 1.00 90.12 86 ALA A N 1
ATOM 694 C CA . ALA A 1 86 ? 8.659 14.492 5.426 1.00 90.12 86 ALA A CA 1
ATOM 695 C C . ALA A 1 86 ? 7.148 14.584 5.146 1.00 90.12 86 ALA A C 1
ATOM 697 O O . ALA A 1 86 ? 6.343 14.429 6.062 1.00 90.12 86 ALA A O 1
ATOM 698 N N . THR A 1 87 ? 6.748 14.744 3.879 1.00 87.12 87 THR A N 1
ATOM 699 C CA . THR A 1 87 ? 5.330 14.775 3.486 1.00 87.12 87 THR A CA 1
ATOM 700 C C . THR A 1 87 ? 4.622 13.449 3.769 1.00 87.12 87 THR A C 1
ATOM 702 O O . THR A 1 87 ? 3.489 13.446 4.253 1.00 87.12 87 THR A O 1
ATOM 705 N N . PHE A 1 88 ? 5.269 12.308 3.509 1.00 86.50 88 PHE A N 1
ATOM 706 C CA . PHE A 1 88 ? 4.696 11.003 3.843 1.00 86.50 88 PHE A CA 1
ATOM 707 C C . PHE A 1 88 ? 4.553 10.797 5.350 1.00 86.50 88 PHE A C 1
ATOM 709 O O . PHE A 1 88 ? 3.510 10.315 5.789 1.00 86.50 88 PHE A O 1
ATOM 716 N N . GLU A 1 89 ? 5.561 11.165 6.142 1.00 78.00 89 GLU A N 1
ATOM 717 C CA . GLU A 1 89 ? 5.496 11.083 7.605 1.00 78.00 89 GLU A CA 1
ATOM 718 C C . GLU A 1 89 ? 4.353 11.942 8.159 1.00 78.00 89 GLU A C 1
ATOM 720 O O . GLU A 1 89 ? 3.560 11.459 8.972 1.00 78.00 89 GLU A O 1
ATOM 725 N N . GLU A 1 90 ? 4.204 13.175 7.669 1.00 89.94 90 GLU A N 1
ATOM 726 C CA . GLU A 1 90 ? 3.113 14.068 8.061 1.00 89.94 90 GLU A CA 1
ATOM 727 C C . GLU A 1 90 ? 1.743 13.492 7.682 1.00 89.94 90 GLU A C 1
ATOM 729 O O . GLU A 1 90 ? 0.839 13.436 8.519 1.00 89.94 90 GLU A O 1
ATOM 734 N N . PHE A 1 91 ? 1.591 12.990 6.453 1.00 87.62 91 PHE A N 1
ATOM 735 C CA . PHE A 1 91 ? 0.343 12.387 5.987 1.00 87.62 91 PHE A CA 1
ATOM 736 C C . PHE A 1 91 ? -0.032 11.140 6.793 1.00 87.62 91 PHE A C 1
ATOM 738 O O . PHE A 1 91 ? -1.169 11.008 7.255 1.00 87.62 91 PHE A O 1
ATOM 745 N N . ILE A 1 92 ? 0.920 10.227 7.000 1.00 85.00 92 ILE A N 1
ATOM 746 C CA . ILE A 1 92 ? 0.699 9.002 7.772 1.00 85.00 92 ILE A CA 1
ATOM 747 C C . ILE A 1 92 ? 0.318 9.362 9.206 1.00 85.00 92 ILE A C 1
ATOM 749 O O . ILE A 1 92 ? -0.646 8.806 9.737 1.00 85.00 92 ILE A O 1
ATOM 753 N N . MET A 1 93 ? 1.010 10.318 9.827 1.00 84.44 93 MET A N 1
ATOM 754 C CA . MET A 1 93 ? 0.692 10.797 11.170 1.00 84.44 93 MET A CA 1
ATOM 755 C C . MET A 1 93 ? -0.694 11.449 11.236 1.00 84.44 93 MET A C 1
ATOM 757 O O . MET A 1 93 ? -1.438 11.193 12.179 1.00 84.44 93 MET A O 1
ATOM 761 N N . ALA A 1 94 ? -1.090 12.237 10.234 1.00 84.62 94 ALA A N 1
ATOM 762 C CA . ALA A 1 94 ? -2.412 12.856 10.182 1.00 84.62 94 ALA A CA 1
ATOM 763 C C . ALA A 1 94 ? -3.533 11.807 10.086 1.00 84.62 94 ALA A C 1
ATOM 765 O O . ALA A 1 94 ? -4.487 11.837 10.870 1.00 84.62 94 ALA A O 1
ATOM 766 N N . VAL A 1 95 ? -3.396 10.840 9.173 1.00 83.94 95 VAL A N 1
ATOM 767 C CA . VAL A 1 95 ? -4.381 9.764 8.982 1.00 83.94 95 VAL A CA 1
ATOM 768 C C . VAL A 1 95 ? -4.454 8.870 10.218 1.00 83.94 95 VAL A C 1
ATOM 770 O O . VAL A 1 95 ? -5.543 8.577 10.715 1.00 83.94 95 VAL A O 1
ATOM 773 N N . THR A 1 96 ? -3.305 8.458 10.755 1.00 76.75 96 THR A N 1
ATOM 774 C CA . THR A 1 96 ? -3.261 7.615 11.957 1.00 76.75 96 THR A CA 1
ATOM 775 C C . THR A 1 96 ? -3.809 8.343 13.176 1.00 76.75 96 THR A C 1
ATOM 777 O O . THR A 1 96 ? -4.593 7.744 13.908 1.00 76.75 96 THR A O 1
ATOM 780 N N . LYS A 1 97 ? -3.503 9.632 13.365 1.00 80.50 97 LYS A N 1
ATOM 781 C CA . LYS A 1 97 ? -4.087 10.455 14.432 1.00 80.50 97 LYS A CA 1
ATOM 782 C C . LYS A 1 97 ? -5.605 10.498 14.336 1.00 80.50 97 LYS A C 1
ATOM 784 O O . LYS A 1 97 ? -6.277 10.241 15.326 1.00 80.50 97 LYS A O 1
ATOM 789 N N . GLN A 1 98 ? -6.150 10.725 13.143 1.00 71.81 98 GLN A N 1
ATOM 790 C CA . GLN A 1 98 ? -7.597 10.764 12.952 1.00 71.81 98 GLN A CA 1
ATOM 791 C C . GLN A 1 98 ? -8.259 9.428 13.316 1.00 71.81 98 GLN A C 1
ATOM 793 O O . GLN A 1 98 ? -9.244 9.407 14.054 1.00 71.81 98 GLN A O 1
ATOM 798 N N . VAL A 1 99 ? -7.686 8.305 12.870 1.00 78.06 99 VAL A N 1
ATOM 799 C CA . VAL A 1 99 ? -8.175 6.966 13.231 1.00 78.06 99 VAL A CA 1
ATOM 800 C C . VAL A 1 99 ? -8.050 6.720 14.737 1.00 78.06 99 VAL A C 1
ATOM 802 O O . VAL A 1 99 ? -9.002 6.250 15.355 1.00 78.06 99 VAL A O 1
ATOM 805 N N . VAL A 1 100 ? -6.915 7.056 15.353 1.00 76.81 100 VAL A N 1
ATOM 806 C CA . VAL A 1 100 ? -6.683 6.872 16.794 1.00 76.81 100 VAL A CA 1
ATOM 807 C C . VAL A 1 100 ? -7.644 7.718 17.630 1.00 76.81 100 VAL A C 1
ATOM 809 O O . VAL A 1 100 ? -8.191 7.201 18.603 1.00 76.81 100 VAL A O 1
ATOM 812 N N . ASP A 1 101 ? -7.920 8.961 17.236 1.00 73.81 101 ASP A N 1
ATOM 813 C CA . ASP A 1 101 ? -8.878 9.844 17.910 1.00 73.81 101 ASP A CA 1
ATOM 814 C C . ASP A 1 101 ? -10.304 9.268 17.843 1.00 73.81 101 ASP A C 1
ATOM 816 O O . ASP A 1 101 ? -11.008 9.192 18.858 1.00 73.81 101 ASP A O 1
ATOM 820 N N . LEU A 1 102 ? -10.710 8.766 16.670 1.00 74.88 102 LEU A N 1
ATOM 821 C CA . LEU A 1 102 ? -11.962 8.026 16.478 1.00 74.88 102 LEU A CA 1
ATOM 822 C C . LEU A 1 102 ? -12.036 6.807 17.414 1.00 74.88 102 LEU A C 1
ATOM 824 O O . LEU A 1 102 ? -13.029 6.649 18.133 1.00 74.88 102 LEU A O 1
ATOM 828 N N . MET A 1 103 ? -10.975 5.996 17.485 1.00 77.50 103 MET A N 1
ATOM 829 C CA . MET A 1 103 ? -10.904 4.829 18.373 1.00 77.50 103 MET A CA 1
ATOM 830 C C . MET A 1 103 ? -10.948 5.207 19.855 1.00 77.50 103 MET A C 1
ATOM 832 O O . MET A 1 103 ? -11.634 4.549 20.639 1.00 77.50 103 MET A O 1
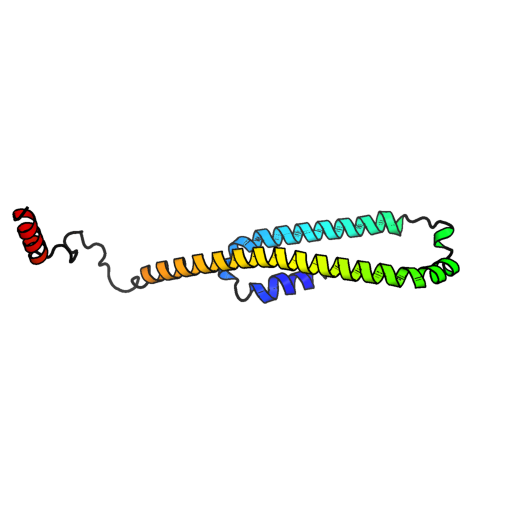ATOM 836 N N . LEU A 1 104 ? -10.235 6.259 20.260 1.00 73.44 104 LEU A N 1
ATOM 837 C CA . LEU A 1 104 ? -10.198 6.724 21.643 1.00 73.44 104 LEU A CA 1
ATOM 838 C C . LEU A 1 104 ? -11.578 7.224 22.075 1.00 73.44 104 LEU A C 1
ATOM 840 O O . LEU A 1 104 ? -12.057 6.852 23.148 1.00 73.44 104 LEU A O 1
ATOM 844 N N . SER A 1 105 ? -12.255 7.995 21.219 1.00 75.69 105 SER A N 1
ATOM 845 C CA . SER A 1 105 ? -13.621 8.464 21.468 1.00 75.69 105 SER A CA 1
ATOM 846 C C . SER A 1 105 ? -14.608 7.301 21.619 1.00 75.69 105 SER A C 1
ATOM 848 O O . SER A 1 105 ? -15.442 7.302 22.527 1.00 75.69 105 SER A O 1
ATOM 850 N N . PHE A 1 106 ? -14.477 6.270 20.782 1.00 86.81 106 PHE A N 1
ATOM 851 C CA . PHE A 1 106 ? -15.319 5.082 20.816 1.00 86.81 106 PHE A CA 1
ATOM 852 C C . PHE A 1 106 ? -15.095 4.263 22.088 1.00 86.81 106 PHE A C 1
ATOM 854 O O . PHE A 1 106 ? -16.054 3.950 22.792 1.00 86.81 106 PHE A O 1
ATOM 861 N N . VAL A 1 107 ? -13.835 3.985 22.438 1.00 78.19 107 VAL A N 1
ATOM 862 C CA . VAL A 1 107 ? -13.476 3.271 23.674 1.00 78.19 107 VAL A CA 1
ATOM 863 C C . VAL A 1 107 ? -13.950 4.042 24.900 1.00 78.19 107 VAL A C 1
ATOM 865 O O . VAL A 1 107 ? -14.464 3.438 25.838 1.00 78.19 107 VAL A O 1
ATOM 868 N N . THR A 1 108 ? -13.842 5.371 24.888 1.00 85.19 108 THR A N 1
ATOM 869 C CA . THR A 1 108 ? -14.320 6.222 25.985 1.00 85.19 108 THR A CA 1
ATOM 870 C C . THR A 1 108 ? -15.834 6.095 26.137 1.00 85.19 108 THR A C 1
ATOM 872 O O . THR A 1 108 ? -16.322 5.812 27.231 1.00 85.19 108 THR A O 1
ATOM 875 N N . LYS A 1 109 ? -16.584 6.199 25.032 1.00 80.50 109 LYS A N 1
ATOM 876 C CA . LYS A 1 109 ? -18.044 6.029 25.026 1.00 80.50 109 LYS A CA 1
ATOM 877 C C . LYS A 1 109 ? -18.464 4.632 25.492 1.00 80.50 109 LYS A C 1
ATOM 879 O O . LYS A 1 109 ? -19.320 4.528 26.365 1.00 80.50 109 LYS A O 1
ATOM 884 N N . ILE A 1 110 ? -17.836 3.566 24.988 1.00 79.81 110 ILE A N 1
ATOM 885 C CA . ILE A 1 110 ? -18.119 2.188 25.429 1.00 79.81 110 ILE A CA 1
ATOM 886 C C . ILE A 1 110 ? -17.771 1.987 26.898 1.00 79.81 110 ILE A C 1
ATOM 888 O O . ILE A 1 110 ? -18.520 1.323 27.607 1.00 79.81 110 ILE A O 1
ATOM 892 N N . THR A 1 111 ? -16.665 2.555 27.375 1.00 78.75 111 THR A N 1
ATOM 893 C CA . THR A 1 111 ? -16.257 2.423 28.777 1.00 78.75 111 THR A CA 1
ATOM 894 C C . THR A 1 111 ? -17.282 3.082 29.691 1.00 78.75 111 THR A C 1
ATOM 896 O O . THR A 1 111 ? -17.713 2.448 30.647 1.00 78.75 111 THR A O 1
ATOM 899 N N . VAL A 1 112 ? -17.753 4.292 29.365 1.00 85.00 112 VAL A N 1
ATOM 900 C CA . VAL A 1 112 ? -18.828 4.964 30.118 1.00 85.00 112 VAL A CA 1
ATOM 901 C C . VAL A 1 112 ? -20.110 4.130 30.109 1.00 85.00 112 VAL A C 1
ATOM 903 O O . VAL A 1 112 ? -20.704 3.915 31.164 1.00 85.00 112 VAL A O 1
ATOM 906 N N . VAL A 1 113 ? -20.510 3.597 28.950 1.00 81.44 113 VAL A N 1
ATOM 907 C CA . VAL A 1 113 ? -21.693 2.728 28.832 1.00 81.44 113 VAL A CA 1
ATOM 908 C C . VAL A 1 113 ? -21.529 1.446 29.654 1.00 81.44 113 VAL A C 1
ATOM 910 O O . VAL A 1 113 ? -22.429 1.081 30.403 1.00 81.44 113 VAL A O 1
ATOM 913 N N . LYS A 1 114 ? -20.375 0.774 29.585 1.00 76.12 114 LYS A N 1
ATOM 914 C CA . LYS A 1 114 ? -20.081 -0.435 30.367 1.00 76.12 114 LYS A CA 1
ATOM 915 C C . LYS A 1 114 ? -20.061 -0.141 31.863 1.00 76.12 114 LYS A C 1
ATOM 917 O O . LYS A 1 114 ? -20.580 -0.948 32.630 1.00 76.12 114 LYS A O 1
ATOM 922 N N . VAL A 1 115 ? -19.500 0.992 32.283 1.00 78.56 115 VAL A N 1
ATOM 923 C CA . VAL A 1 115 ? -19.535 1.455 33.676 1.00 78.56 115 VAL A CA 1
ATOM 924 C C . VAL A 1 115 ? -20.986 1.660 34.111 1.00 78.56 115 VAL A C 1
ATOM 926 O O . VAL A 1 115 ? -21.391 1.066 35.105 1.00 78.56 115 VAL A O 1
ATOM 929 N N . ALA A 1 116 ? -21.804 2.372 33.330 1.00 74.56 116 ALA A N 1
ATOM 930 C CA . ALA A 1 116 ? -23.227 2.575 33.619 1.00 74.56 116 ALA A CA 1
ATOM 931 C C . ALA A 1 116 ? -24.022 1.253 33.698 1.00 74.56 116 ALA A C 1
ATOM 933 O O . ALA A 1 116 ? -24.815 1.053 34.616 1.00 74.56 116 ALA A O 1
ATOM 934 N N . LEU A 1 117 ? -23.764 0.308 32.790 1.00 70.62 117 LEU A N 1
ATOM 935 C CA . LEU A 1 117 ? -24.376 -1.027 32.811 1.00 70.62 117 LEU A CA 1
ATOM 936 C C . LEU A 1 117 ? -23.868 -1.896 33.975 1.00 70.62 117 LEU A C 1
ATOM 938 O O . LEU A 1 117 ? -24.617 -2.711 34.516 1.00 70.62 117 LEU A O 1
ATOM 942 N N . SER A 1 118 ? -22.617 -1.715 34.401 1.00 63.53 118 SER A N 1
ATOM 943 C CA . SER A 1 118 ? -22.045 -2.425 35.554 1.00 63.53 118 SER A CA 1
ATOM 944 C C . SER A 1 118 ? -22.592 -1.883 36.877 1.00 63.53 118 SER A C 1
ATOM 946 O O . SER A 1 118 ? -22.832 -2.673 37.789 1.00 63.53 118 SER A O 1
ATOM 948 N N . PHE A 1 119 ? -22.906 -0.582 36.957 1.00 55.41 119 PHE A N 1
ATOM 949 C CA . PHE A 1 119 ? -23.715 -0.016 38.047 1.00 55.41 119 PHE A CA 1
ATOM 950 C C . PHE A 1 119 ? -25.118 -0.646 38.104 1.00 55.41 119 PHE A C 1
ATOM 952 O O . PHE A 1 119 ? -25.615 -0.913 39.193 1.00 55.41 119 PHE A O 1
ATOM 959 N N . GLY A 1 120 ? -25.717 -0.987 36.957 1.00 52.34 120 GLY A N 1
ATOM 960 C CA . GLY A 1 120 ? -26.972 -1.749 36.891 1.00 52.34 120 GLY A CA 1
ATO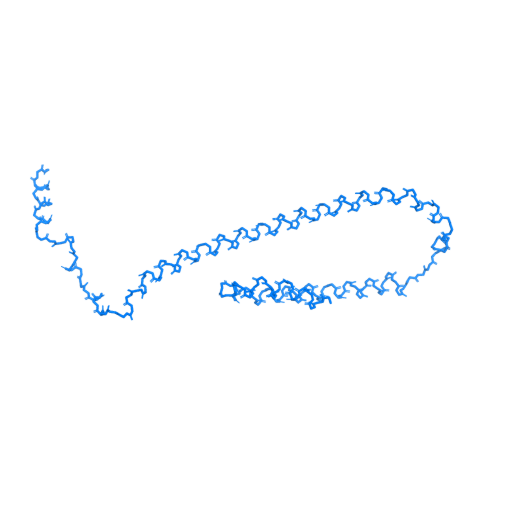M 961 C C . GLY A 1 120 ? -26.850 -3.244 37.232 1.00 52.34 120 GLY A C 1
ATOM 962 O O . GLY A 1 120 ? -27.860 -3.899 37.475 1.00 52.34 120 GLY A O 1
ATOM 963 N N . THR A 1 121 ? -25.631 -3.800 37.274 1.00 44.03 121 THR A N 1
ATOM 964 C CA . THR A 1 121 ? -25.386 -5.246 37.466 1.00 44.03 121 THR A CA 1
ATOM 965 C C . THR A 1 121 ? -24.818 -5.592 38.853 1.00 44.03 121 THR A C 1
ATOM 967 O O . THR A 1 121 ? -24.847 -6.759 39.252 1.00 44.03 121 THR A O 1
ATOM 970 N N . GLN A 1 122 ? -24.442 -4.598 39.669 1.00 43.16 122 GLN A N 1
ATOM 971 C CA . GLN A 1 122 ? -24.197 -4.754 41.116 1.00 43.16 122 GLN A CA 1
ATOM 972 C C . GLN A 1 122 ? -25.495 -4.971 41.923 1.00 43.16 122 GLN A C 1
ATOM 974 O O . GLN A 1 122 ? -25.648 -4.484 43.035 1.00 43.16 122 GLN A O 1
ATOM 979 N N . ASN A 1 123 ? -26.447 -5.721 41.369 1.00 40.50 123 ASN A N 1
ATOM 980 C CA . ASN A 1 123 ? -27.545 -6.306 42.130 1.00 40.50 123 ASN A CA 1
ATOM 981 C C . ASN A 1 123 ? -27.943 -7.699 41.614 1.00 40.50 123 ASN A C 1
ATOM 983 O O . ASN A 1 123 ? -29.072 -8.142 41.787 1.00 40.50 123 ASN A O 1
ATOM 987 N N . LYS A 1 124 ? -27.006 -8.450 41.011 1.00 40.56 124 LYS A N 1
ATOM 988 C CA . LYS A 1 124 ? -27.231 -9.871 40.665 1.00 40.56 124 LYS A CA 1
ATOM 989 C C . LYS A 1 124 ? -26.780 -10.856 41.755 1.00 40.56 124 LYS A C 1
ATOM 991 O O . LYS A 1 124 ? -26.555 -12.032 41.481 1.00 40.56 124 LYS A O 1
ATOM 996 N N . LYS A 1 125 ? -26.661 -10.386 43.001 1.00 39.75 125 LYS A N 1
ATOM 997 C CA . LYS A 1 125 ? -26.585 -11.228 44.205 1.00 39.75 125 LYS A CA 1
ATOM 998 C C . LYS A 1 125 ? -27.058 -10.457 45.441 1.00 39.75 125 LYS A C 1
ATOM 1000 O O . LYS A 1 125 ? -26.291 -10.273 46.377 1.00 39.75 125 LYS A O 1
ATOM 1005 N N . ARG A 1 126 ? -28.295 -9.964 45.396 1.00 35.06 126 ARG A N 1
ATOM 1006 C CA . ARG A 1 126 ? -29.169 -9.668 46.542 1.00 35.06 126 ARG A CA 1
ATOM 1007 C C . ARG A 1 126 ? -30.518 -9.250 45.967 1.00 35.06 126 ARG A C 1
ATOM 1009 O O . ARG A 1 126 ? -30.678 -8.161 45.439 1.00 35.06 126 ARG A O 1
ATOM 1016 N N . ASP A 1 127 ? -31.428 -10.212 46.018 1.00 35.22 127 ASP A N 1
ATOM 1017 C CA . ASP A 1 127 ? -32.857 -9.993 46.193 1.00 35.22 127 ASP A CA 1
ATOM 1018 C C . ASP A 1 127 ? -33.590 -9.311 45.028 1.00 35.22 127 ASP A C 1
ATOM 1020 O O . ASP A 1 127 ? -33.640 -8.095 44.906 1.00 35.22 127 ASP A O 1
ATOM 1024 N N . SER A 1 128 ? -34.188 -10.132 44.157 1.00 43.78 128 SER A N 1
ATOM 1025 C CA . SER A 1 128 ? -35.648 -10.320 43.981 1.00 43.78 128 SER A CA 1
ATOM 1026 C C . SER A 1 128 ? -36.645 -9.169 44.294 1.00 43.78 128 SER A C 1
ATOM 1028 O O . SER A 1 128 ? -37.839 -9.428 44.425 1.00 43.78 128 SER A O 1
ATOM 1030 N N . VAL A 1 129 ? -36.235 -7.909 44.424 1.00 40.78 129 VAL A N 1
ATOM 1031 C CA . VAL A 1 129 ? -37.030 -6.843 45.067 1.00 40.78 129 VAL A CA 1
ATOM 1032 C C . VAL A 1 129 ? -37.411 -5.717 44.096 1.00 40.78 129 VAL A C 1
ATOM 1034 O O . VAL A 1 129 ? -38.066 -4.758 44.483 1.00 40.78 129 VAL A O 1
ATOM 1037 N N . ILE A 1 130 ? -37.133 -5.858 42.795 1.00 44.81 130 ILE A N 1
ATOM 1038 C CA . ILE A 1 130 ? -37.650 -4.936 41.756 1.00 44.81 130 ILE A CA 1
ATOM 1039 C C . ILE A 1 130 ? -38.849 -5.551 41.010 1.00 44.81 130 ILE A C 1
ATOM 1041 O O . ILE A 1 130 ? -39.077 -5.327 39.829 1.00 44.81 130 ILE A O 1
ATOM 1045 N N . ALA A 1 131 ? -39.659 -6.310 41.746 1.00 47.38 131 ALA A N 1
ATOM 1046 C CA . ALA A 1 131 ? -41.089 -6.448 41.473 1.00 47.38 131 ALA A CA 1
ATOM 1047 C C . ALA A 1 131 ? -41.914 -5.608 42.468 1.00 47.38 131 ALA A C 1
ATOM 1049 O O . ALA A 1 131 ? -43.052 -5.948 42.788 1.00 47.38 131 ALA A O 1
ATOM 1050 N N . LYS A 1 132 ? -41.347 -4.523 43.013 1.00 55.91 132 LYS A N 1
ATOM 1051 C CA . LYS A 1 132 ? -42.095 -3.614 43.884 1.00 55.91 132 LYS A CA 1
ATOM 1052 C C . LYS A 1 132 ? -42.841 -2.589 43.040 1.00 55.91 132 LYS A C 1
ATOM 1054 O O . LYS A 1 132 ? -42.246 -1.755 42.366 1.00 55.91 132 LYS A O 1
ATOM 1059 N N . ALA A 1 133 ? -44.163 -2.732 43.043 1.00 55.28 133 ALA A N 1
ATOM 1060 C CA . ALA A 1 133 ? -45.114 -1.894 42.328 1.00 55.28 133 ALA A CA 1
ATOM 1061 C C . ALA A 1 133 ? -44.954 -0.401 42.677 1.00 55.28 133 ALA A C 1
ATOM 1063 O O . ALA A 1 133 ? -44.551 -0.069 43.791 1.00 55.28 133 ALA A O 1
ATOM 1064 N N . LEU A 1 134 ? -45.366 0.480 41.752 1.00 51.31 134 LEU A N 1
ATOM 1065 C CA . LEU A 1 134 ? -45.359 1.958 41.847 1.00 51.31 134 LEU A CA 1
ATOM 1066 C C . LEU A 1 134 ? -45.833 2.547 43.195 1.00 51.31 134 LEU A C 1
ATOM 1068 O O . LEU A 1 134 ? -45.501 3.678 43.522 1.00 51.31 134 LEU A O 1
ATOM 1072 N N . LYS A 1 135 ? -46.583 1.781 43.994 1.00 53.88 135 LYS A N 1
ATOM 1073 C CA . LYS A 1 135 ? -47.047 2.144 45.340 1.00 53.88 135 LYS A CA 1
ATOM 1074 C C . LYS A 1 135 ? -45.947 2.236 46.411 1.00 53.88 135 LYS A C 1
ATOM 1076 O O . LYS A 1 135 ? -46.213 2.775 47.474 1.00 53.88 135 LYS A O 1
ATOM 1081 N N . GLU A 1 136 ? -44.753 1.684 46.174 1.00 54.31 136 GLU A N 1
ATOM 1082 C CA . GLU A 1 136 ? -43.637 1.703 47.142 1.00 54.31 136 GLU A CA 1
ATOM 1083 C C . GLU A 1 136 ? -42.582 2.785 46.844 1.00 54.31 136 GLU A C 1
ATOM 1085 O O . GLU A 1 136 ? -41.524 2.820 47.472 1.00 54.31 136 GLU A O 1
ATOM 1090 N N . GLN A 1 137 ? -42.849 3.684 45.892 1.00 58.94 137 GLN A N 1
ATOM 1091 C CA . GLN A 1 137 ? -41.980 4.830 45.633 1.00 58.94 137 GLN A CA 1
ATOM 1092 C C . GLN A 1 137 ? -42.076 5.857 46.773 1.00 58.94 137 GLN A C 1
ATOM 1094 O O . GLN A 1 137 ? -43.158 6.316 47.131 1.00 58.94 137 GLN A O 1
ATOM 1099 N N . THR A 1 138 ? -40.923 6.287 47.287 1.00 52.75 138 THR A N 1
ATOM 1100 C CA . THR A 1 138 ? -40.754 7.271 48.377 1.00 52.75 138 THR A CA 1
ATOM 1101 C C . THR A 1 138 ? -41.296 8.674 48.076 1.00 52.75 138 THR A C 1
ATOM 1103 O O . THR A 1 138 ? -41.328 9.515 48.965 1.00 52.75 138 THR A O 1
ATOM 1106 N N . PHE A 1 139 ? -41.737 8.931 46.841 1.00 53.34 139 PHE A N 1
ATOM 1107 C CA . PHE A 1 139 ? -42.446 10.153 46.445 1.00 53.34 139 PHE A CA 1
ATOM 1108 C C . PHE A 1 139 ? -43.916 10.184 46.904 1.00 53.34 139 PHE A C 1
ATOM 1110 O O . PHE A 1 139 ? -44.546 11.235 46.843 1.00 53.34 139 PHE A O 1
ATOM 1117 N N . ALA A 1 140 ? -44.471 9.042 47.325 1.00 51.94 140 ALA A N 1
ATOM 1118 C CA . ALA A 1 140 ? -45.882 8.866 47.667 1.00 51.94 140 ALA A CA 1
ATOM 1119 C C . ALA A 1 140 ? -46.125 8.700 49.180 1.00 51.94 140 ALA A C 1
ATOM 1121 O O . ALA A 1 140 ? -47.099 8.068 49.587 1.00 51.94 140 ALA A O 1
ATOM 1122 N N . THR A 1 141 ? -45.243 9.230 50.031 1.00 61.44 141 THR A N 1
ATOM 1123 C CA . THR A 1 141 ? -45.521 9.338 51.469 1.00 61.44 141 THR A CA 1
ATOM 1124 C C . THR A 1 141 ? -46.719 10.276 51.681 1.00 61.44 141 THR A C 1
ATOM 1126 O O . THR A 1 141 ? -46.773 11.341 51.055 1.00 61.44 141 THR A O 1
ATOM 1129 N N . PRO A 1 142 ? -47.703 9.902 52.523 1.00 60.31 142 PRO A N 1
ATOM 1130 C CA . PRO A 1 142 ? -48.933 10.674 52.713 1.00 60.31 142 PRO A CA 1
ATOM 1131 C C . PRO A 1 142 ? -48.666 12.111 53.186 1.00 60.31 142 PRO A C 1
ATOM 1133 O O . PRO A 1 142 ? -49.462 13.003 52.899 1.00 60.31 142 PRO A O 1
ATOM 1136 N N . GLU A 1 143 ? -47.522 12.361 53.823 1.00 62.75 143 GLU A N 1
ATOM 1137 C CA . GLU A 1 143 ? -47.076 13.693 54.227 1.00 62.75 143 GLU A CA 1
ATOM 1138 C C . GLU A 1 143 ? -46.754 14.599 53.024 1.00 62.75 143 GLU A C 1
ATOM 1140 O O . GLU A 1 143 ? -47.185 15.750 52.990 1.00 62.75 143 GLU A O 1
ATOM 1145 N N . ALA A 1 144 ? -46.065 14.079 52.000 1.00 64.81 144 ALA A N 1
ATOM 1146 C CA . ALA A 1 144 ? -45.688 14.848 50.808 1.00 64.81 144 ALA A CA 1
ATOM 1147 C C . ALA A 1 144 ? -46.902 15.169 49.917 1.00 64.81 144 ALA A C 1
ATOM 1149 O O . ALA A 1 144 ? -46.969 16.224 49.282 1.00 64.81 144 ALA A O 1
ATOM 1150 N N . LEU A 1 145 ? -47.895 14.273 49.901 1.00 61.12 145 LEU A N 1
ATOM 1151 C CA . LEU A 1 145 ? -49.166 14.499 49.212 1.00 61.12 145 LEU A CA 1
ATOM 1152 C C . LEU A 1 145 ? -50.025 15.546 49.932 1.00 61.12 145 LEU A C 1
ATOM 1154 O O . LEU A 1 145 ? -50.633 16.382 49.265 1.00 61.12 145 LEU A O 1
ATOM 1158 N N . ALA A 1 146 ? -50.047 15.545 51.268 1.00 67.69 146 ALA A N 1
ATOM 1159 C CA . ALA A 1 146 ? -50.766 16.554 52.046 1.00 67.69 146 ALA A CA 1
ATOM 1160 C C . ALA A 1 146 ? -50.202 17.966 51.811 1.00 67.69 146 ALA A C 1
ATOM 1162 O O . ALA A 1 146 ? -50.965 18.913 51.615 1.00 67.69 146 ALA A O 1
ATOM 1163 N N . GLU A 1 147 ? -48.875 18.091 51.744 1.00 69.81 147 GLU A N 1
ATOM 1164 C CA . GLU A 1 147 ? -48.198 19.364 51.483 1.00 69.81 147 GLU A CA 1
ATOM 1165 C C . GLU A 1 147 ? -48.507 19.905 50.077 1.00 69.81 147 GLU A C 1
ATOM 1167 O O . GLU A 1 147 ? -48.776 21.095 49.897 1.00 69.81 147 GLU A O 1
ATOM 1172 N N . LEU A 1 148 ? -48.540 19.025 49.069 1.00 68.56 148 LEU A N 1
ATOM 1173 C CA . LEU A 1 148 ? -48.878 19.406 47.698 1.00 68.56 148 LEU A CA 1
ATOM 1174 C C . LEU A 1 148 ? -50.350 19.820 47.564 1.00 68.56 148 LEU A C 1
ATOM 1176 O O . LEU A 1 148 ? -50.642 20.820 46.911 1.00 68.56 148 LEU A O 1
ATOM 1180 N N . VAL A 1 149 ? -51.274 19.099 48.207 1.00 69.00 149 VAL A N 1
ATOM 1181 C CA . VAL A 1 149 ? -52.711 19.424 48.189 1.00 69.00 149 VAL A CA 1
ATOM 1182 C C . VAL A 1 149 ? -52.977 20.779 48.848 1.00 69.00 149 VAL A C 1
ATOM 1184 O O . VAL A 1 149 ? -53.731 21.581 48.298 1.00 69.00 149 VAL A O 1
ATOM 1187 N N . GLN A 1 150 ? -52.303 21.084 49.960 1.00 69.19 150 GLN A N 1
ATOM 1188 C CA . GLN A 1 150 ? -52.428 22.380 50.632 1.00 69.19 150 GLN A CA 1
ATOM 1189 C C . GLN A 1 150 ? -51.862 23.536 49.789 1.00 69.19 150 GLN A C 1
ATOM 1191 O O . GLN A 1 150 ? -52.377 24.654 49.816 1.00 69.19 150 GLN A O 1
ATOM 1196 N N . LYS A 1 151 ? -50.814 23.267 49.005 1.00 68.25 151 LYS A N 1
ATOM 1197 C CA . LYS A 1 151 ? -50.202 24.253 48.107 1.00 68.25 151 LYS A CA 1
ATOM 1198 C C . LYS A 1 151 ? -51.046 24.520 46.859 1.00 68.25 151 LYS A C 1
ATOM 1200 O O . LYS A 1 151 ? -51.008 25.626 46.332 1.00 68.25 151 LYS A O 1
ATOM 1205 N N . VAL A 1 152 ? -51.819 23.531 46.409 1.00 70.19 152 VAL A N 1
ATOM 1206 C CA . VAL A 1 152 ? -52.751 23.653 45.277 1.00 70.19 152 VAL A CA 1
ATOM 1207 C C . VAL A 1 152 ? -54.066 24.322 45.690 1.00 70.19 152 VAL A C 1
ATOM 1209 O O . VAL A 1 152 ? -54.627 25.059 44.893 1.00 70.19 152 VAL A O 1
ATOM 1212 N N . SER A 1 153 ? -54.537 24.156 46.932 1.00 56.69 153 SER A N 1
ATOM 1213 C CA . SER A 1 153 ? -55.755 24.831 47.422 1.00 56.69 153 SER A CA 1
ATOM 1214 C C . SER A 1 153 ? -55.589 26.329 47.715 1.00 56.69 153 SER A C 1
ATOM 1216 O O . SER A 1 153 ? -56.558 26.989 48.080 1.00 56.69 153 SER A O 1
ATOM 1218 N N . HIS A 1 154 ? -54.365 26.855 47.616 1.00 58.09 154 HIS A N 1
ATOM 1219 C CA . HIS A 1 154 ? -54.044 28.276 47.784 1.00 58.09 154 HIS A CA 1
ATOM 1220 C C . HIS A 1 154 ? -53.761 29.003 46.453 1.00 58.09 154 HIS A C 1
ATOM 1222 O O . HIS A 1 154 ? -53.290 30.141 46.484 1.00 58.09 154 HIS A O 1
ATOM 1228 N N . PHE A 1 155 ? -54.069 28.371 45.313 1.00 49.59 155 PHE A N 1
ATOM 1229 C CA . PHE A 1 155 ? -54.163 29.013 43.999 1.00 49.59 155 PHE A CA 1
ATOM 1230 C C . PHE A 1 155 ? -55.613 29.085 43.523 1.00 49.59 155 PHE A C 1
ATOM 1232 O O . PHE A 1 155 ? -56.345 28.087 43.707 1.00 49.59 155 PHE A O 1
#